Protein 3F3B (pdb70)

Sequence (114 aa):
RQLIHRCDIYHEAAQAPSAGRFGIPADRLQPVISYPDTPDEQDVPCYFTEKTQQLIQEEPDQTVYHSFLVHFPLSADIRVNDKIIWENHKYILKLPKRIRHHHWEVVAVRDESL

Structure (mmCIF, N/CA/C/O backbone):
data_3F3B
#
_entry.id   3F3B
#
_cell.length_a   42.661
_cell.length_b   42.661
_cell.length_c   283.650
_cell.angle_alpha   90.00
_cell.angle_beta   90.00
_cell.angle_gamma   120.00
#
_symmetry.space_group_name_H-M   'P 65 2 2'
#
loop_
_entity.id
_entity.type
_entity.pdbx_description
1 polymer 'Phage-like element PBSX protein xkdH'
2 non-polymer 'PHOSPHATE ION'
3 water water
#
loop_
_atom_site.group_PDB
_atom_site.id
_atom_site.type_symbol
_atom_site.label_atom_id
_atom_site.label_alt_id
_atom_site.label_comp_id
_atom_site.label_asym_id
_atom_site.label_entity_id
_atom_site.label_seq_id
_atom_site.pdbx_PDB_ins_code
_atom_site.Cartn_x
_atom_site.Cartn_y
_atom_site.Cartn_z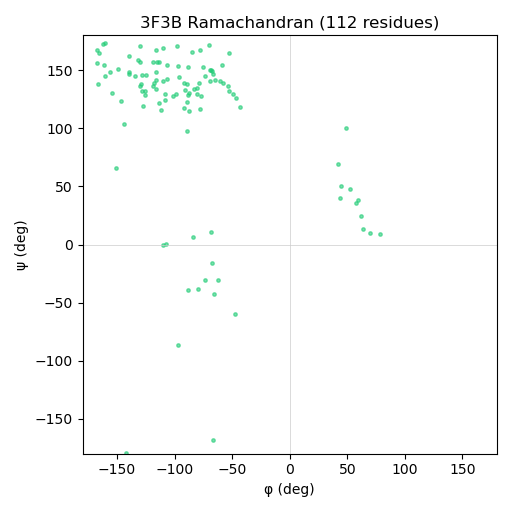
_atom_site.occupancy
_atom_site.B_iso_or_equiv
_atom_site.auth_seq_id
_atom_site.auth_comp_id
_atom_site.auth_asym_id
_atom_site.auth_atom_id
_atom_site.pdbx_PDB_model_num
ATOM 1 N N . ARG A 1 4 ? 22.034 5.099 144.872 1.00 69.80 4 ARG A N 1
ATOM 2 C CA . ARG A 1 4 ? 22.174 6.500 145.364 1.00 69.71 4 ARG A CA 1
ATOM 3 C C . ARG A 1 4 ? 20.962 7.331 144.940 1.00 67.72 4 ARG A C 1
ATOM 4 O O . ARG A 1 4 ? 20.246 6.970 144.006 1.00 67.78 4 ARG A O 1
ATOM 12 N N . GLN A 1 5 ? 20.739 8.444 145.636 1.00 64.88 5 GLN A N 1
ATOM 13 C CA . GLN A 1 5 ? 19.621 9.341 145.350 1.00 61.85 5 GLN A CA 1
ATOM 14 C C . GLN A 1 5 ? 19.797 10.000 143.980 1.00 59.08 5 GLN A C 1
ATOM 15 O O . GLN A 1 5 ? 20.899 10.421 143.626 1.00 59.42 5 GLN A O 1
ATOM 29 N N . LEU A 1 7 ? 18.028 13.003 142.106 1.00 38.01 7 LEU A N 1
ATOM 30 C CA . LEU A 1 7 ? 17.093 14.103 141.927 1.00 34.29 7 LEU A CA 1
ATOM 31 C C . LEU A 1 7 ? 17.020 14.534 140.460 1.00 33.01 7 LEU A C 1
ATOM 32 O O . LEU A 1 7 ? 18.043 14.615 139.773 1.00 31.48 7 LEU A O 1
ATOM 37 N N . ILE A 1 8 ? 15.802 14.809 139.995 1.00 29.62 8 ILE A N 1
ATOM 38 C CA . ILE A 1 8 ? 15.555 15.229 138.621 1.00 27.64 8 ILE A CA 1
ATOM 39 C C . ILE A 1 8 ? 15.655 16.751 138.469 1.00 26.87 8 ILE A C 1
ATOM 40 O O . ILE A 1 8 ? 15.030 17.498 139.213 1.00 27.47 8 ILE A O 1
ATOM 45 N N . HIS A 1 9 ? 16.449 17.205 137.506 1.00 24.25 9 HIS A N 1
ATOM 46 C CA . HIS A 1 9 ? 16.583 18.631 137.245 1.00 23.56 9 HIS A CA 1
ATOM 47 C C . HIS A 1 9 ? 15.920 18.950 135.905 1.00 21.47 9 HIS A C 1
ATOM 48 O O . HIS A 1 9 ? 15.554 18.054 135.153 1.00 20.18 9 HIS A O 1
ATOM 55 N N . ARG A 1 10 ? 15.749 20.230 135.615 1.00 21.40 10 ARG A N 1
ATOM 56 C CA . ARG A 1 10 ? 15.126 20.646 134.361 1.00 22.26 10 ARG A CA 1
ATOM 57 C C . ARG A 1 10 ? 16.017 21.663 133.682 1.00 20.86 10 ARG A C 1
ATOM 58 O O . ARG A 1 10 ? 16.473 22.612 134.313 1.00 20.53 10 ARG A O 1
ATOM 66 N N . CYS A 1 11 ? 16.258 21.466 132.392 1.00 19.66 11 CYS A N 1
ATOM 67 C CA . CYS A 1 11 ? 17.093 22.389 131.640 1.00 19.29 11 CYS A CA 1
ATOM 68 C C . CYS A 1 11 ? 16.536 22.642 130.243 1.00 17.76 11 CYS A C 1
ATOM 69 O O . CYS A 1 11 ? 15.690 21.895 129.743 1.00 15.97 11 CYS A O 1
ATOM 72 N N . ASP A 1 12 ? 17.004 23.722 129.630 1.00 17.59 12 ASP A N 1
ATOM 73 C CA . ASP A 1 12 ? 16.618 24.052 128.268 1.00 17.15 12 ASP A CA 1
ATOM 74 C C . ASP A 1 12 ? 17.854 23.732 127.452 1.00 16.39 12 ASP A C 1
ATOM 75 O O . ASP A 1 12 ? 18.976 23.954 127.907 1.00 14.99 12 ASP A O 1
ATOM 80 N N . ILE A 1 13 ? 17.653 23.208 126.253 1.00 14.74 13 ILE A N 1
ATOM 81 C CA . ILE A 1 13 ? 18.762 22.841 125.400 1.00 14.41 13 ILE A CA 1
ATOM 82 C C . ILE A 1 13 ? 18.751 23.644 124.097 1.00 14.91 13 ILE A C 1
ATOM 83 O O . ILE A 1 13 ? 17.699 23.868 123.504 1.00 15.27 13 ILE A O 1
ATOM 88 N N . TYR A 1 14 ? 19.935 24.070 123.668 1.00 16.28 14 TYR A N 1
ATOM 89 C CA . TYR A 1 14 ? 20.115 24.842 122.440 1.00 17.26 14 TYR A CA 1
ATOM 90 C C . TYR A 1 14 ? 21.148 24.130 121.585 1.00 17.02 14 TYR A C 1
ATOM 91 O O . TYR A 1 14 ? 22.248 23.824 122.056 1.00 15.34 14 TYR A O 1
ATOM 100 N N . HIS A 1 15 ? 20.813 23.895 120.323 1.00 16.91 15 HIS A N 1
ATOM 101 C CA . HIS A 1 15 ? 21.732 23.229 119.420 1.00 17.07 15 HIS A CA 1
ATOM 102 C C . HIS A 1 15 ? 22.521 24.220 118.575 1.00 17.71 15 HIS A C 1
ATOM 103 O O . HIS A 1 15 ? 22.000 25.261 118.175 1.00 18.76 15 HIS A O 1
ATOM 110 N N . GLU A 1 16 ? 23.782 23.899 118.312 1.00 18.81 16 GLU A N 1
ATOM 111 C CA . GLU A 1 16 ? 24.599 24.751 117.467 1.00 21.55 16 GLU A CA 1
ATOM 112 C C . GLU A 1 16 ? 23.933 24.684 116.094 1.00 22.27 16 GLU A C 1
ATOM 113 O O . GLU A 1 16 ? 23.438 23.631 115.691 1.00 20.44 16 GLU A O 1
ATOM 119 N N . ALA A 1 17 ? 23.899 25.800 115.381 1.00 24.60 17 ALA 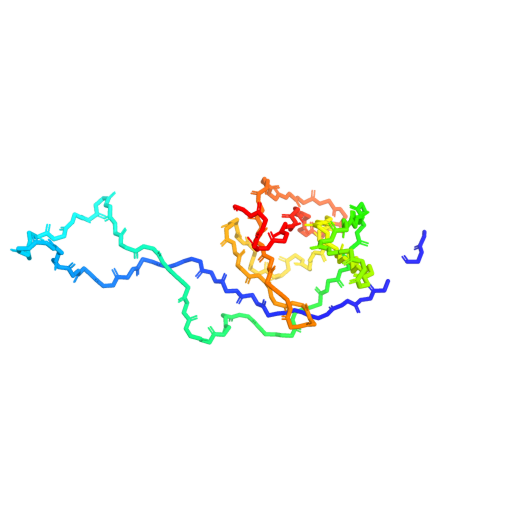A N 1
ATOM 120 C CA . ALA A 1 17 ? 23.278 25.811 114.065 1.00 29.60 17 ALA A CA 1
ATOM 121 C C . ALA A 1 17 ? 24.077 26.651 113.081 1.00 32.55 17 ALA A C 1
ATOM 122 O O . ALA A 1 17 ? 24.728 27.624 113.463 1.00 31.73 17 ALA A O 1
ATOM 124 N N . ALA A 1 18 ? 24.040 26.255 111.813 1.00 37.19 18 ALA A N 1
ATOM 125 C CA . ALA A 1 18 ? 24.745 26.991 110.774 1.00 42.59 18 ALA A CA 1
ATOM 126 C C . ALA A 1 18 ? 23.901 28.219 110.463 1.00 46.31 18 ALA A C 1
ATOM 127 O O . ALA A 1 18 ? 22.701 28.101 110.200 1.00 45.30 18 ALA A O 1
ATOM 129 N N . GLN A 1 19 ? 24.527 29.394 110.510 1.00 51.97 19 GLN A N 1
ATOM 130 C CA . GLN A 1 19 ? 23.830 30.649 110.239 1.00 56.73 19 GLN A CA 1
ATOM 131 C C . GLN A 1 19 ? 23.859 30.995 108.759 1.00 60.30 19 GLN A C 1
ATOM 132 O O . GLN A 1 19 ? 24.766 30.591 108.031 1.00 59.11 19 GLN A O 1
ATOM 138 N N . ALA A 1 20 ? 22.852 31.743 108.323 1.00 66.01 20 ALA A N 1
ATOM 139 C CA . ALA A 1 20 ? 22.741 32.156 106.929 1.00 70.60 20 ALA A CA 1
ATOM 140 C C . ALA A 1 20 ? 24.035 32.823 106.486 1.00 74.01 20 ALA A C 1
ATOM 141 O O . ALA A 1 20 ? 24.558 33.697 107.179 1.00 74.20 20 ALA A O 1
ATOM 143 N N . PRO A 1 21 ? 24.570 32.418 105.323 1.00 77.35 21 PRO A N 1
ATOM 144 C CA . PRO A 1 21 ? 25.815 33.000 104.814 1.00 79.45 21 PRO A CA 1
ATOM 145 C C . PRO A 1 21 ? 25.790 34.524 104.836 1.00 80.78 21 PRO A C 1
ATOM 146 O O . PRO A 1 21 ? 24.839 35.147 104.367 1.00 81.37 21 PRO A O 1
ATOM 150 N N . SER A 1 22 ? 26.833 35.115 105.404 1.00 82.54 22 SER A N 1
ATOM 151 C CA . SER A 1 22 ? 26.935 36.563 105.478 1.00 84.49 22 SER A CA 1
ATOM 152 C C . SER A 1 22 ? 28.381 36.982 105.300 1.00 85.25 22 SER A C 1
ATOM 153 O O . SER A 1 22 ? 29.195 36.845 106.212 1.00 85.91 22 SER A O 1
ATOM 156 N N . ALA A 1 23 ? 28.691 37.487 104.114 1.00 85.00 23 ALA A N 1
ATOM 157 C CA . ALA A 1 23 ? 30.033 37.941 103.793 1.00 84.14 23 ALA A CA 1
ATOM 158 C C . ALA A 1 23 ? 30.607 38.809 104.914 1.00 83.01 23 ALA A C 1
ATOM 159 O O . ALA A 1 23 ? 29.988 39.789 105.334 1.00 83.60 23 ALA A O 1
ATOM 161 N N . GLY A 1 24 ? 31.789 38.440 105.401 1.00 81.07 24 GLY A N 1
ATOM 162 C CA . GLY A 1 24 ? 32.424 39.204 106.459 1.00 78.32 24 GLY A CA 1
ATOM 163 C C . GLY A 1 24 ? 33.711 39.837 105.966 1.00 76.35 24 GLY A C 1
ATOM 164 O O . GLY A 1 24 ? 34.302 39.355 105.001 1.00 76.03 24 GLY A O 1
ATOM 165 N N . ARG A 1 25 ? 34.143 40.913 106.623 1.00 73.62 25 ARG A N 1
ATOM 166 C CA . ARG A 1 25 ? 35.371 41.618 106.250 1.00 70.87 25 ARG A CA 1
ATOM 167 C C . ARG A 1 25 ? 35.408 41.901 104.751 1.00 70.38 25 ARG A C 1
ATOM 168 O O . ARG A 1 25 ? 35.739 41.027 103.951 1.00 70.30 25 ARG A O 1
ATOM 176 N N . PHE A 1 26 ? 35.074 43.129 104.373 1.00 69.56 26 PHE A N 1
ATOM 177 C CA . PHE A 1 26 ? 35.065 43.495 102.967 1.00 69.28 26 PHE A CA 1
ATOM 178 C C . PHE A 1 26 ? 34.011 42.656 102.250 1.00 70.65 26 PHE A C 1
ATOM 179 O O . PHE A 1 26 ? 33.964 42.595 101.023 1.00 72.05 26 PHE A O 1
ATOM 187 N N . GLY A 1 27 ? 33.161 42.012 103.040 1.00 72.17 27 GLY A N 1
ATOM 188 C CA . GLY A 1 27 ? 32.102 41.201 102.481 1.00 73.51 27 GLY A CA 1
ATOM 189 C C . GLY A 1 27 ? 32.557 40.087 101.560 1.00 75.58 27 GLY A C 1
ATOM 190 O O . GLY A 1 27 ? 31.877 39.792 100.575 1.00 75.51 27 GLY A O 1
ATOM 191 N N . ILE A 1 28 ? 33.701 39.473 101.854 1.00 77.33 28 ILE A N 1
ATOM 192 C CA . ILE A 1 28 ? 34.174 38.363 101.032 1.00 78.84 28 ILE A CA 1
ATOM 193 C C . ILE A 1 28 ? 33.058 37.317 101.080 1.00 80.44 28 ILE A C 1
ATOM 194 O O . ILE A 1 28 ? 32.458 37.090 102.132 1.00 80.81 28 ILE A O 1
ATOM 199 N N . PRO A 1 29 ? 32.751 36.681 99.938 1.00 81.76 29 PRO A N 1
ATOM 200 C CA . PRO A 1 29 ? 31.693 35.670 99.918 1.00 82.82 29 PRO A CA 1
ATOM 201 C C . PRO A 1 29 ? 31.915 34.596 100.980 1.00 83.71 29 PRO A C 1
ATOM 202 O O . PRO A 1 29 ? 33.037 34.122 101.172 1.00 84.17 29 PRO A O 1
ATOM 206 N N . ALA A 1 30 ? 30.842 34.221 101.669 1.00 84.24 30 ALA A N 1
ATOM 207 C CA . ALA A 1 30 ? 30.911 33.207 102.716 1.00 84.41 30 ALA A CA 1
ATOM 208 C C . ALA A 1 30 ? 31.242 31.824 102.152 1.00 84.38 30 ALA A C 1
ATOM 209 O O . ALA A 1 30 ? 30.854 31.485 101.030 1.00 84.17 30 ALA A O 1
ATOM 211 N N . ASP A 1 31 ? 31.968 31.035 102.939 1.00 84.18 31 ASP A N 1
ATOM 212 C CA . ASP A 1 31 ? 32.355 29.682 102.548 1.00 83.82 31 ASP A CA 1
ATOM 213 C C . ASP A 1 31 ? 31.271 28.725 103.044 1.00 83.21 31 ASP A C 1
ATOM 214 O O . ASP A 1 31 ? 30.844 28.809 104.198 1.00 82.92 31 ASP A O 1
ATOM 219 N N . ARG A 1 32 ? 30.822 27.823 102.177 1.00 82.46 32 ARG A N 1
ATOM 220 C CA . ARG A 1 32 ? 29.787 26.867 102.561 1.00 81.31 32 ARG A CA 1
ATOM 221 C C . ARG A 1 32 ? 30.355 25.792 103.488 1.00 79.16 32 ARG A C 1
ATOM 222 O O . ARG A 1 32 ? 29.646 25.254 104.342 1.00 78.69 32 ARG A O 1
ATOM 230 N N . LEU A 1 33 ? 31.636 25.484 103.310 1.00 76.46 33 LEU A N 1
ATOM 231 C CA . LEU A 1 33 ? 32.308 24.473 104.117 1.00 73.86 33 LEU A CA 1
ATOM 232 C C . LEU A 1 33 ? 32.800 25.082 105.431 1.00 71.52 33 LEU A C 1
ATOM 233 O O . LEU A 1 33 ? 33.504 24.439 106.211 1.00 70.45 33 LEU A O 1
ATOM 238 N N . GLN A 1 34 ? 32.426 26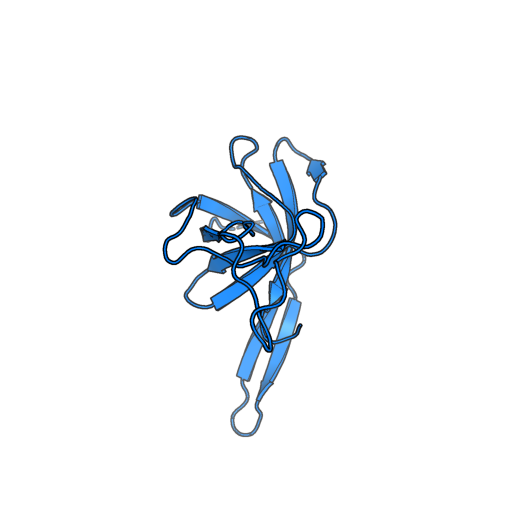.335 105.665 1.00 68.93 34 GLN A N 1
ATOM 239 C CA . GLN A 1 34 ? 32.810 27.023 106.886 1.00 65.85 34 GLN A CA 1
ATOM 240 C C . GLN A 1 34 ? 31.769 28.073 107.261 1.00 62.27 34 GLN A C 1
ATOM 241 O O . GLN A 1 34 ? 32.042 29.270 107.239 1.00 62.13 34 GLN A O 1
ATOM 247 N N . PRO A 1 35 ? 30.551 27.627 107.608 1.00 58.56 35 PRO A N 1
ATOM 248 C CA . PRO A 1 35 ? 29.451 28.516 107.992 1.00 54.82 35 PRO A CA 1
ATOM 249 C C . PRO A 1 35 ? 29.705 29.159 109.345 1.00 51.10 35 PRO A C 1
ATOM 250 O O . PRO A 1 35 ? 30.657 28.805 110.040 1.00 50.88 35 PRO A O 1
ATOM 254 N N . VAL A 1 36 ? 28.848 30.106 109.708 1.00 46.67 36 VAL A N 1
ATOM 255 C CA . VAL A 1 36 ? 28.949 30.769 110.998 1.00 42.23 36 VAL A CA 1
ATOM 256 C C . VAL A 1 36 ? 28.057 29.954 111.919 1.00 39.20 36 VAL A C 1
ATOM 257 O O . VAL A 1 36 ? 26.854 29.864 111.693 1.00 38.35 36 VAL A O 1
ATOM 261 N N . ILE A 1 37 ? 28.657 29.356 112.944 1.00 35.86 37 ILE A N 1
ATOM 262 C CA . ILE A 1 37 ? 27.937 28.511 113.894 1.00 34.04 37 ILE A CA 1
ATOM 263 C C . ILE A 1 37 ? 27.589 29.264 115.172 1.00 33.39 37 ILE A C 1
ATOM 264 O O . ILE A 1 37 ? 28.460 29.892 115.784 1.00 33.95 37 ILE A O 1
ATOM 269 N N . SER A 1 38 ? 26.323 29.190 115.576 1.00 31.26 38 SER A N 1
ATOM 270 C CA . SER A 1 38 ? 25.864 29.858 116.795 1.00 28.48 38 SER A CA 1
ATOM 271 C C . SER A 1 38 ? 24.560 29.253 117.285 1.00 25.25 38 SER A C 1
ATOM 272 O O . SER A 1 38 ? 23.971 28.412 116.609 1.00 21.85 38 SER A O 1
ATOM 275 N N . TYR A 1 39 ? 24.112 29.682 118.461 1.00 24.28 39 TYR A N 1
ATOM 276 C CA . TYR A 1 39 ? 22.868 29.172 119.036 1.00 23.38 39 TYR A CA 1
ATOM 277 C C . TYR A 1 39 ? 21.704 30.106 118.737 1.00 23.77 39 TYR A C 1
ATOM 278 O O . TYR A 1 39 ? 21.892 31.302 118.541 1.00 24.51 39 TYR A O 1
ATOM 287 N N . PRO A 1 40 ? 20.478 29.566 118.700 1.00 24.89 40 PRO A N 1
ATOM 288 C CA . PRO A 1 40 ? 19.285 30.377 118.429 1.00 25.81 40 PRO A CA 1
ATOM 289 C C . PRO A 1 40 ? 18.866 31.163 119.678 1.00 27.28 40 PRO A C 1
ATOM 290 O O . PRO A 1 40 ? 19.352 30.893 120.776 1.00 27.68 40 PRO A O 1
ATOM 294 N N . ASP A 1 41 ? 17.971 32.133 119.507 1.00 29.90 41 ASP A N 1
ATOM 295 C CA . ASP A 1 41 ? 17.492 32.959 120.621 1.00 31.47 41 ASP A CA 1
ATOM 296 C C . ASP A 1 41 ? 16.694 32.145 121.617 1.00 30.65 41 ASP A C 1
ATOM 297 O O . ASP A 1 41 ? 16.838 32.306 122.825 1.00 29.50 41 ASP A O 1
ATOM 302 N N . THR A 1 42 ? 15.833 31.281 121.098 1.00 31.45 42 THR A N 1
ATOM 303 C CA . THR A 1 42 ? 14.999 30.457 121.954 1.00 31.54 42 THR A CA 1
ATOM 304 C C . THR A 1 42 ? 15.438 28.998 121.999 1.00 31.02 42 THR A C 1
ATOM 305 O O . THR A 1 42 ? 16.072 28.483 121.075 1.00 30.74 42 THR A O 1
ATOM 309 N N . PRO A 1 43 ? 15.101 28.311 123.094 1.00 30.64 43 PRO A N 1
ATOM 310 C CA . PRO A 1 43 ? 15.451 26.905 123.285 1.00 29.51 43 PRO A CA 1
ATOM 311 C C . PRO A 1 43 ? 14.861 25.992 122.220 1.00 28.37 43 PRO A C 1
ATOM 312 O O . PRO A 1 43 ? 13.718 26.183 121.789 1.00 26.83 43 PRO A O 1
ATOM 316 N N . ASP A 1 44 ? 15.643 25.001 121.795 1.00 26.49 44 ASP A N 1
ATOM 317 C CA . ASP A 1 44 ? 15.160 24.043 120.810 1.00 25.25 44 ASP A CA 1
ATOM 318 C C . ASP A 1 44 ? 14.297 23.033 121.567 1.00 24.20 44 ASP A C 1
ATOM 319 O O . ASP A 1 44 ? 13.265 22.580 121.079 1.00 22.94 44 ASP A O 1
ATOM 324 N N . GLU A 1 45 ? 14.733 22.696 122.774 1.00 23.01 45 GLU A N 1
ATOM 325 C CA . GLU A 1 45 ? 14.011 21.767 123.634 1.00 23.11 45 GLU A CA 1
ATOM 326 C C . GLU A 1 45 ? 13.787 22.515 124.947 1.00 23.24 45 GLU A C 1
ATOM 327 O O . GLU A 1 45 ? 14.622 23.311 125.364 1.00 22.26 45 GLU A O 1
ATOM 333 N N . GLN A 1 46 ? 12.663 22.261 125.601 1.00 24.17 46 GLN A N 1
ATOM 334 C CA . GLN A 1 46 ? 12.353 22.986 126.822 1.00 25.24 46 GLN A CA 1
ATOM 335 C C . GLN A 1 46 ? 11.989 22.113 128.016 1.00 24.54 46 GLN A C 1
ATOM 336 O O . GLN A 1 46 ? 11.364 21.061 127.872 1.00 23.82 46 GLN A O 1
ATOM 342 N N . ASP A 1 47 ? 12.385 22.571 129.198 1.00 26.07 47 ASP A N 1
ATOM 343 C CA . ASP A 1 47 ? 12.087 21.872 130.440 1.00 27.02 47 ASP A CA 1
ATOM 344 C C . ASP A 1 47 ? 12.336 20.363 130.329 1.00 24.86 47 ASP A C 1
ATOM 345 O O . ASP A 1 47 ? 11.487 19.545 130.687 1.00 24.83 47 ASP A O 1
ATOM 350 N N . VAL A 1 48 ? 13.515 20.001 129.833 1.00 23.13 48 VAL A N 1
ATOM 351 C CA . VAL A 1 48 ? 13.878 18.599 129.663 1.00 22.68 48 VAL A CA 1
ATOM 352 C C . VAL A 1 48 ? 14.355 17.998 130.985 1.00 21.68 48 VAL A C 1
ATOM 353 O O . VAL A 1 48 ? 15.151 18.614 131.701 1.00 21.38 48 VAL A O 1
ATOM 357 N N . PRO A 1 49 ? 13.874 16.784 131.323 1.00 21.31 49 PRO A N 1
ATOM 358 C CA . PRO A 1 49 ? 14.246 16.095 132.558 1.00 20.98 49 PRO A CA 1
ATOM 359 C C . PRO A 1 49 ? 15.608 15.417 132.470 1.00 21.91 49 PRO A C 1
ATOM 360 O O . PRO A 1 49 ? 15.952 14.804 131.454 1.00 21.44 49 PRO A O 1
ATOM 364 N N . CYS A 1 50 ? 16.373 15.522 133.553 1.00 22.64 50 CYS A N 1
ATOM 365 C CA . CYS A 1 50 ? 17.696 14.922 133.623 1.00 22.75 50 CYS A CA 1
ATOM 366 C C . CY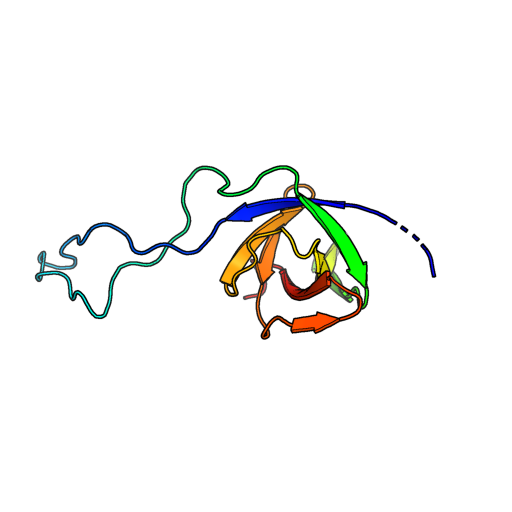S A 1 50 ? 18.131 14.815 135.084 1.00 22.97 50 CYS A C 1
ATOM 367 O O . CYS A 1 50 ? 17.461 15.323 135.986 1.00 21.85 50 CYS A O 1
ATOM 370 N N . TYR A 1 51 ? 19.252 14.144 135.313 1.00 23.43 51 TYR A N 1
ATOM 371 C CA . TYR A 1 51 ? 19.796 14.017 136.656 1.00 23.80 51 TYR A CA 1
ATOM 372 C C . TYR A 1 51 ? 21.306 13.930 136.515 1.00 25.11 51 TYR A C 1
ATOM 373 O O . TYR A 1 51 ? 21.811 13.460 135.493 1.00 25.76 51 TYR A O 1
ATOM 382 N N . PHE A 1 52 ? 22.034 14.393 137.525 1.00 26.16 52 PHE A N 1
ATOM 383 C CA . PHE A 1 52 ? 23.489 14.393 137.431 1.00 25.98 52 PHE A CA 1
ATOM 384 C C . PHE A 1 52 ? 24.251 13.481 138.383 1.00 27.01 52 PHE A C 1
ATOM 385 O O . PHE A 1 52 ? 23.758 13.102 139.442 1.00 29.11 52 PHE A O 1
ATOM 393 N N . THR A 1 53 ? 25.473 13.140 137.977 1.00 27.08 53 THR A N 1
ATOM 394 C CA . THR A 1 53 ? 26.401 12.358 138.792 1.00 25.43 53 THR A CA 1
ATOM 395 C C . THR A 1 53 ? 27.770 12.971 138.502 1.00 24.81 53 THR A C 1
ATOM 396 O O . THR A 1 53 ? 27.866 13.935 137.733 1.00 20.92 53 THR A O 1
ATOM 400 N N . GLU A 1 54 ? 28.817 12.423 139.116 1.00 25.67 54 GLU A N 1
ATOM 401 C CA . GLU A 1 54 ? 30.182 12.936 138.948 1.00 25.27 54 GLU A CA 1
ATOM 402 C C . GLU A 1 54 ? 30.202 14.463 139.005 1.00 26.18 54 GLU A C 1
ATOM 403 O O . GLU A 1 54 ? 30.915 15.107 138.242 1.00 26.93 54 GLU A O 1
ATOM 409 N N . LYS A 1 55 ? 29.423 15.048 139.908 1.00 27.71 55 LYS A N 1
ATOM 410 C CA . LYS A 1 55 ? 29.383 16.499 140.011 1.00 28.68 55 LYS A CA 1
ATOM 411 C C . LYS A 1 55 ? 30.693 17.055 140.557 1.00 30.08 55 LYS A C 1
ATOM 412 O O . LYS A 1 55 ? 31.310 16.480 141.457 1.00 30.75 55 LYS A O 1
ATOM 418 N N . THR A 1 56 ? 31.110 18.177 139.988 1.00 29.64 56 THR A N 1
ATOM 419 C CA . THR A 1 56 ? 32.347 18.839 140.362 1.00 30.41 56 THR A CA 1
ATOM 420 C C . THR A 1 56 ? 32.042 20.304 140.639 1.00 32.11 56 THR A C 1
ATOM 421 O O . THR A 1 56 ? 31.272 20.927 139.915 1.00 33.35 56 THR A O 1
ATOM 425 N N . GLN A 1 57 ? 32.639 20.848 141.691 1.00 33.68 57 GLN A N 1
ATOM 426 C CA . GLN A 1 57 ? 32.427 22.244 142.045 1.00 35.42 57 GLN A CA 1
ATOM 427 C C . GLN A 1 57 ? 33.754 22.962 141.913 1.00 35.54 57 GLN A C 1
ATOM 428 O O . GLN A 1 57 ? 34.793 22.318 141.778 1.00 36.44 57 GLN A O 1
ATOM 434 N N . GLN A 1 58 ? 33.725 24.289 141.933 1.00 36.35 58 GLN A N 1
ATOM 435 C CA . GLN A 1 58 ? 34.953 25.066 141.829 1.00 37.89 58 GLN A CA 1
ATOM 436 C C . GLN A 1 58 ? 34.749 26.438 142.455 1.00 38.36 58 GLN A C 1
ATOM 437 O O . GLN A 1 58 ? 33.642 26.975 142.451 1.00 38.69 58 GLN A O 1
ATOM 443 N N . LEU A 1 59 ? 35.813 26.996 143.017 1.00 38.91 59 LEU A N 1
ATOM 444 C CA . LEU A 1 59 ? 35.719 28.305 143.644 1.00 40.08 59 LEU A CA 1
ATOM 445 C C . LEU A 1 59 ? 36.007 29.322 142.552 1.00 40.61 59 LEU A C 1
ATOM 446 O O . LEU A 1 59 ? 37.064 29.275 141.926 1.00 39.38 59 LEU A O 1
ATOM 451 N N . ILE A 1 60 ? 35.066 30.231 142.313 1.00 41.68 60 ILE A N 1
ATOM 452 C CA . ILE A 1 60 ? 35.250 31.228 141.267 1.00 44.15 60 ILE A CA 1
ATOM 453 C C . ILE A 1 60 ? 35.459 32.634 141.809 1.00 45.55 60 ILE A C 1
ATOM 454 O O . ILE A 1 60 ? 35.639 33.577 141.042 1.00 48.15 60 ILE A O 1
ATOM 459 N N . GLN A 1 61 ? 35.436 32.777 143.128 1.00 46.63 61 GLN A N 1
ATOM 460 C CA . GLN A 1 61 ? 35.638 34.081 143.746 1.00 47.67 61 GLN A CA 1
ATOM 461 C C . GLN A 1 61 ? 36.013 33.922 145.216 1.00 48.85 61 GLN A C 1
ATOM 462 O O . GLN A 1 61 ? 35.671 32.917 145.845 1.00 49.12 61 GLN A O 1
ATOM 468 N N . GLU A 1 62 ? 36.721 34.912 145.755 1.00 49.28 62 GLU A N 1
ATOM 469 C CA . GLU A 1 62 ? 37.127 34.896 147.159 1.00 50.83 62 GLU A CA 1
ATOM 470 C C . GLU A 1 62 ? 36.814 36.236 147.822 1.00 51.52 62 GLU A C 1
ATOM 471 O O . GLU A 1 62 ? 36.646 37.253 147.149 1.00 50.27 62 GLU A O 1
ATOM 477 N N . GLU A 1 63 ? 36.722 36.218 149.147 1.00 53.25 63 GLU A N 1
ATOM 478 C CA . GLU A 1 63 ? 36.439 37.415 149.930 1.00 54.55 63 GLU A CA 1
ATOM 479 C C . GLU A 1 63 ? 35.361 38.276 149.280 1.00 53.12 63 GLU A C 1
ATOM 480 O O . GLU A 1 63 ? 35.642 39.373 148.799 1.00 55.03 63 GLU A O 1
ATOM 486 N N . PRO A 1 64 ? 34.108 37.796 149.264 1.00 50.81 64 PRO A N 1
ATOM 487 C CA . PRO A 1 64 ? 33.656 36.514 149.810 1.00 48.19 64 PRO A CA 1
ATOM 488 C C . PRO A 1 64 ? 33.851 35.356 148.836 1.00 45.48 64 PRO A C 1
ATOM 489 O O . PRO A 1 64 ? 34.087 35.562 147.646 1.00 45.09 64 PRO A O 1
ATOM 493 N N . ASP A 1 65 ? 33.738 34.139 149.354 1.00 42.60 65 ASP A N 1
ATOM 494 C CA . ASP A 1 65 ? 33.898 32.939 148.546 1.00 40.96 65 ASP A CA 1
ATOM 495 C C . ASP A 1 65 ? 32.690 32.670 147.670 1.00 40.59 65 ASP A C 1
ATOM 496 O O . ASP A 1 65 ? 31.574 33.052 147.999 1.00 41.80 65 ASP A O 1
ATOM 501 N N . GLN A 1 66 ? 32.924 31.997 146.552 1.00 39.34 66 GLN A N 1
ATOM 502 C CA . GLN A 1 66 ? 31.851 31.653 145.632 1.00 38.15 66 GLN A CA 1
ATOM 503 C C . GLN A 1 66 ? 32.153 30.314 144.989 1.00 36.49 66 GLN A C 1
ATOM 504 O O . GLN A 1 66 ? 33.206 30.128 144.374 1.00 36.78 66 GLN A O 1
ATOM 510 N N . THR A 1 67 ? 31.230 29.378 145.130 1.00 33.28 67 THR A N 1
ATOM 511 C CA . THR A 1 67 ? 31.429 28.070 144.552 1.00 32.64 67 THR A CA 1
ATOM 512 C C . THR A 1 67 ? 30.272 27.692 143.660 1.00 32.46 67 THR A C 1
ATOM 513 O O . THR A 1 67 ? 29.115 27.837 144.038 1.00 31.62 67 THR A O 1
ATOM 517 N N . VAL A 1 68 ? 30.601 27.217 142.464 1.00 32.32 68 VAL A N 1
ATOM 518 C CA . VAL A 1 68 ? 29.600 26.808 141.488 1.00 32.07 68 VAL A CA 1
ATOM 519 C C . VAL A 1 68 ? 29.948 25.413 140.973 1.00 33.68 68 VAL A C 1
ATOM 520 O O . VAL A 1 68 ? 31.022 24.876 141.274 1.00 34.13 68 VAL A O 1
ATOM 524 N N . TYR A 1 69 ? 29.036 24.820 140.212 1.00 33.28 69 TYR A N 1
ATOM 525 C CA . TYR A 1 69 ? 29.293 23.510 139.634 1.00 32.31 69 TYR A CA 1
ATOM 526 C C . TYR A 1 69 ? 30.153 23.741 138.400 1.00 30.82 69 TYR A C 1
ATOM 527 O O . TYR A 1 69 ? 29.845 24.592 137.570 1.00 33.58 69 TYR A O 1
ATOM 536 N N . HIS A 1 70 ? 31.250 23.006 138.296 1.00 27.49 70 HIS A N 1
ATOM 537 C CA . HIS A 1 70 ? 32.136 23.157 137.156 1.00 26.20 70 HIS A CA 1
ATOM 538 C C . HIS A 1 70 ? 31.691 22.229 136.037 1.00 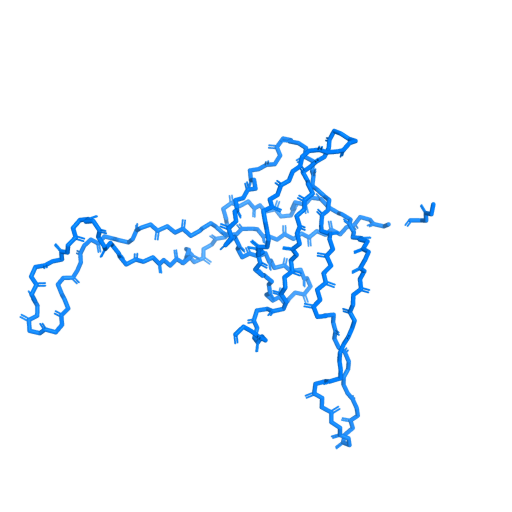25.38 70 HIS A C 1
ATOM 539 O O . HIS A 1 70 ? 31.721 22.589 134.860 1.00 23.74 70 HIS A O 1
ATOM 546 N N . SER A 1 71 ? 31.269 21.031 136.409 1.00 23.65 71 SER A N 1
ATOM 547 C CA . SER A 1 71 ? 30.823 20.072 135.421 1.00 23.83 71 SER A CA 1
ATOM 548 C C . SER A 1 71 ? 30.108 18.904 136.086 1.00 24.89 71 SER A C 1
ATOM 549 O O . SER A 1 71 ? 30.150 18.739 137.306 1.00 24.91 71 SER A O 1
ATOM 552 N N . PHE A 1 72 ? 29.442 18.101 135.271 1.00 23.33 72 PHE A N 1
ATOM 553 C CA . PHE A 1 72 ? 28.739 16.933 135.756 1.00 22.72 72 PHE A CA 1
ATOM 554 C C . PHE A 1 72 ? 28.340 16.069 134.591 1.00 22.11 72 PHE A C 1
ATOM 555 O O . PHE A 1 72 ? 28.232 16.534 133.457 1.00 21.19 72 PHE A O 1
ATOM 563 N N . LEU A 1 73 ? 28.148 14.794 134.873 1.00 19.92 73 LEU A N 1
ATOM 564 C CA . LEU A 1 73 ? 27.732 13.866 133.855 1.00 19.63 73 LEU A CA 1
ATOM 565 C C . LEU A 1 73 ? 26.212 13.948 133.849 1.00 19.33 73 LEU A C 1
ATOM 566 O O . LEU A 1 73 ? 25.560 13.598 134.842 1.00 20.43 73 LEU A O 1
ATOM 571 N N . VAL A 1 74 ? 25.646 14.429 132.746 1.00 17.84 74 VAL A N 1
ATOM 572 C CA . VAL A 1 74 ? 24.200 14.547 132.640 1.00 15.92 74 VAL A CA 1
ATOM 573 C C . VAL A 1 74 ? 23.573 13.282 132.078 1.00 15.75 74 VAL A C 1
ATOM 574 O O . VAL A 1 74 ? 24.098 12.700 131.137 1.00 14.44 74 VAL A O 1
ATOM 578 N N . HIS A 1 75 ? 22.452 12.864 132.660 1.00 15.43 75 HIS A N 1
ATOM 579 C CA . HIS A 1 75 ? 21.723 11.684 132.203 1.00 15.74 75 HIS A CA 1
ATOM 580 C C . HIS A 1 75 ? 20.393 12.189 131.653 1.00 16.29 75 HIS A C 1
ATOM 581 O O . HIS A 1 75 ? 19.630 12.831 132.374 1.00 15.64 75 HIS A O 1
ATOM 588 N N . PHE A 1 76 ? 20.135 11.899 130.379 1.00 16.31 76 PHE A N 1
ATOM 589 C CA . PHE A 1 76 ? 18.930 12.337 129.680 1.00 16.78 76 PHE A CA 1
ATOM 590 C C . PHE A 1 76 ? 18.103 11.163 129.197 1.00 20.38 76 PHE A C 1
ATOM 591 O O . PHE A 1 76 ? 18.625 10.065 128.984 1.00 19.54 76 PHE A O 1
ATOM 599 N N . PRO A 1 77 ? 16.798 11.391 128.978 1.00 22.77 77 PRO A N 1
ATOM 600 C CA . PRO A 1 77 ? 15.924 10.321 128.495 1.00 23.43 77 PRO A CA 1
ATOM 601 C C . PRO A 1 77 ? 16.403 10.035 127.081 1.00 22.99 77 PRO A C 1
ATOM 602 O O . PRO A 1 77 ? 16.889 10.935 126.402 1.00 23.04 77 PRO A O 1
ATOM 606 N N . LEU A 1 78 ? 16.259 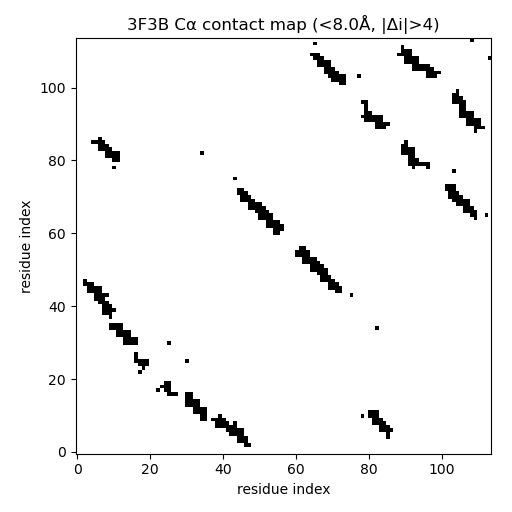8.796 126.637 1.00 24.33 78 LEU A N 1
ATOM 607 C CA . LEU A 1 78 ? 16.696 8.411 125.302 1.00 26.10 78 LEU A CA 1
ATOM 608 C C . LEU A 1 78 ? 15.932 9.166 124.205 1.00 25.18 78 LEU A C 1
ATOM 609 O O . LEU A 1 78 ? 16.472 9.435 123.131 1.00 25.11 78 LEU A O 1
ATOM 614 N N . SER A 1 79 ? 14.681 9.513 124.484 1.00 24.40 79 SER A N 1
ATOM 615 C CA . SER A 1 79 ? 13.851 10.234 123.526 1.00 25.39 79 SER A CA 1
ATOM 616 C C . SER A 1 79 ? 14.342 11.659 123.283 1.00 25.36 79 SER A C 1
ATOM 617 O O . SER A 1 79 ? 13.937 12.306 122.315 1.00 25.95 79 SER A O 1
ATOM 620 N N . ALA A 1 80 ? 15.205 12.151 124.162 1.00 24.23 80 ALA A N 1
ATOM 621 C CA . ALA A 1 80 ? 15.736 13.504 124.026 1.00 23.75 80 ALA A CA 1
ATOM 622 C C . ALA A 1 80 ? 16.767 13.637 122.894 1.00 23.20 80 ALA A C 1
ATOM 623 O O . ALA A 1 80 ? 17.539 12.718 122.637 1.00 22.02 80 ALA A O 1
ATOM 625 N N . ASP A 1 81 ? 16.766 14.793 122.229 1.00 22.66 81 ASP A N 1
ATOM 626 C CA . ASP A 1 81 ? 17.695 15.093 121.129 1.00 22.94 81 ASP A CA 1
ATOM 627 C C . ASP A 1 81 ? 18.940 15.728 121.749 1.00 21.23 81 ASP A C 1
ATOM 628 O O . ASP A 1 81 ? 18.961 16.928 122.028 1.00 21.31 81 ASP A O 1
ATOM 633 N N . ILE A 1 82 ? 19.971 14.920 121.966 1.00 20.21 82 ILE A N 1
ATOM 634 C CA . ILE A 1 82 ? 21.210 15.395 122.576 1.00 18.03 82 ILE A CA 1
ATOM 635 C C . ILE A 1 82 ? 22.333 15.447 121.552 1.00 18.12 82 ILE A C 1
ATOM 636 O O . ILE A 1 82 ? 22.583 14.471 120.848 1.00 17.09 82 ILE A O 1
ATOM 641 N N . ARG A 1 83 ? 23.006 16.589 121.477 1.00 18.73 83 ARG A N 1
ATOM 642 C CA . ARG A 1 83 ? 24.106 16.779 120.535 1.00 19.21 83 ARG A CA 1
ATOM 643 C C . ARG A 1 83 ? 25.278 17.430 121.254 1.00 20.48 83 ARG A C 1
ATOM 644 O O . ARG A 1 83 ? 25.084 18.245 122.142 1.00 20.98 83 ARG A O 1
ATOM 652 N N . VAL A 1 84 ? 26.500 17.078 120.880 1.00 24.06 84 VAL A N 1
ATOM 653 C CA . VAL A 1 84 ? 27.638 17.692 121.540 1.00 24.21 84 VAL A CA 1
ATOM 654 C C . VAL A 1 84 ? 27.702 19.160 121.118 1.00 22.06 84 VAL A C 1
ATOM 655 O O . VAL A 1 84 ? 27.274 19.529 120.020 1.00 19.06 84 VAL A O 1
ATOM 659 N N . ASN A 1 85 ? 28.217 19.987 122.021 1.00 20.21 85 ASN A N 1
ATOM 660 C CA . ASN A 1 85 ? 28.326 21.419 121.815 1.00 18.94 85 ASN A CA 1
ATOM 661 C C . ASN A 1 85 ? 26.963 22.046 122.048 1.00 18.02 85 ASN A C 1
ATOM 662 O O . ASN A 1 85 ? 26.750 23.225 121.764 1.00 18.00 85 ASN A O 1
ATOM 667 N N . ASP A 1 86 ? 26.034 21.246 122.561 1.00 15.22 86 ASP A N 1
ATOM 668 C CA . ASP A 1 86 ? 24.711 21.753 122.887 1.00 15.79 86 ASP A CA 1
ATOM 669 C C . ASP A 1 86 ? 24.914 22.685 124.062 1.00 16.70 86 ASP A C 1
ATOM 670 O O . ASP A 1 86 ? 25.835 22.480 124.859 1.00 17.60 86 ASP A O 1
ATOM 675 N N . LYS A 1 87 ? 24.066 23.699 124.179 1.00 17.98 87 LYS A N 1
ATOM 676 C CA . LYS A 1 87 ? 24.139 24.595 125.325 1.00 17.76 87 LYS A CA 1
ATOM 677 C C . LYS A 1 87 ? 22.914 24.272 126.168 1.00 17.91 87 LYS A C 1
ATOM 678 O O . LYS A 1 87 ? 21.790 24.289 125.663 1.00 18.62 87 LYS A O 1
ATOM 684 N N . ILE A 1 88 ? 23.118 23.942 127.435 1.00 16.94 88 ILE A N 1
ATOM 685 C CA . ILE A 1 88 ? 21.977 23.657 128.285 1.00 18.39 88 ILE A CA 1
ATOM 686 C C . ILE A 1 88 ? 21.933 24.705 129.385 1.00 20.67 88 ILE A C 1
ATOM 687 O O . ILE A 1 88 ? 22.971 25.133 129.897 1.00 19.48 88 ILE A O 1
ATOM 692 N N . ILE A 1 89 ? 20.721 25.131 129.721 1.00 22.31 89 ILE A N 1
ATOM 693 C CA . ILE A 1 89 ? 20.511 26.127 130.756 1.00 22.55 89 ILE A CA 1
ATOM 694 C C . ILE A 1 89 ? 19.832 25.446 131.940 1.00 24.56 89 ILE A C 1
ATOM 695 O O . ILE A 1 89 ? 18.708 24.953 131.820 1.00 24.60 89 ILE A O 1
ATOM 700 N N . TRP A 1 90 ? 20.526 25.405 133.073 1.00 25.37 90 TRP A N 1
ATOM 701 C CA . TRP A 1 90 ? 19.988 24.808 134.285 1.00 26.51 90 TRP A CA 1
ATOM 702 C C . TRP A 1 90 ? 20.136 25.835 135.393 1.00 29.22 90 TRP A C 1
ATOM 703 O O . TRP A 1 90 ? 21.248 26.265 135.705 1.00 29.49 90 TRP A O 1
ATOM 714 N N . GLU A 1 91 ? 19.007 26.239 135.969 1.00 30.34 91 GLU A N 1
ATOM 715 C CA . GLU A 1 91 ? 18.987 27.230 137.040 1.00 32.02 91 GLU A CA 1
ATOM 716 C C . GLU A 1 91 ? 19.748 28.500 136.687 1.00 32.52 91 GLU A C 1
ATOM 717 O O . GLU A 1 91 ? 20.567 28.993 137.461 1.00 33.29 91 GLU A O 1
ATOM 723 N N . ASN A 1 92 ? 19.468 29.022 135.500 1.00 33.01 92 ASN A N 1
ATOM 724 C CA . ASN A 1 92 ? 20.089 30.248 135.017 1.00 34.22 92 ASN A CA 1
ATOM 725 C C . ASN A 1 92 ? 21.565 30.189 134.664 1.00 33.17 92 ASN A C 1
ATOM 726 O O . ASN A 1 92 ? 22.185 31.227 134.440 1.00 33.86 92 ASN A O 1
ATOM 731 N N . HIS A 1 93 ? 22.150 29.004 134.624 1.00 32.25 93 HIS A N 1
ATOM 732 C CA . HIS A 1 93 ? 23.553 28.935 134.246 1.00 32.67 93 HIS A CA 1
ATOM 733 C C . HIS A 1 93 ? 23.721 28.167 132.948 1.00 29.98 93 HIS A C 1
ATOM 734 O O . HIS A 1 93 ? 22.948 27.254 132.646 1.00 27.79 93 HIS A O 1
ATOM 741 N N . LYS A 1 94 ? 24.734 28.560 132.184 1.00 27.98 94 LYS A N 1
ATOM 742 C CA . LYS A 1 94 ? 25.043 27.944 130.903 1.00 27.17 94 LYS A CA 1
ATOM 743 C C . LYS A 1 94 ? 26.046 26.793 131.020 1.00 26.40 94 LYS A C 1
ATOM 744 O O . LYS A 1 94 ? 27.019 26.866 131.771 1.00 26.92 94 LYS A O 1
ATOM 750 N N . TYR A 1 95 ? 25.795 25.728 130.269 1.00 24.77 95 TYR A N 1
ATOM 751 C CA . TYR A 1 95 ? 26.674 24.564 130.256 1.00 23.40 95 TYR A CA 1
ATOM 752 C C . TYR A 1 95 ? 26.780 24.090 128.815 1.00 22.66 95 TYR A C 1
ATOM 753 O O . TYR A 1 95 ? 25.830 24.224 128.035 1.00 21.42 95 TYR A O 1
ATOM 762 N N . ILE A 1 96 ? 27.941 23.560 128.455 1.00 20.91 96 ILE A N 1
ATOM 763 C CA . ILE A 1 96 ? 28.138 23.047 127.111 1.00 20.29 96 ILE A CA 1
ATOM 764 C C . ILE A 1 96 ? 28.444 21.566 127.217 1.00 21.13 96 ILE A C 1
ATOM 765 O O . ILE A 1 96 ? 29.211 21.160 128.084 1.00 19.48 96 ILE A O 1
ATOM 770 N N . LEU A 1 97 ? 27.830 20.760 126.356 1.00 21.05 97 LEU A N 1
ATOM 771 C CA . LEU A 1 97 ? 28.095 19.324 126.358 1.00 22.89 97 LEU A CA 1
ATOM 772 C C . LEU A 1 97 ? 29.439 19.141 125.648 1.00 25.28 97 LEU A C 1
ATOM 773 O O . LEU A 1 97 ? 29.571 19.447 124.470 1.00 24.83 97 LEU A O 1
ATOM 778 N N . LYS A 1 98 ? 30.439 18.645 126.370 1.00 30.03 98 LYS A N 1
ATOM 779 C CA . LYS A 1 98 ? 31.773 18.504 125.798 1.00 35.57 98 LYS A CA 1
ATOM 780 C C . LYS A 1 98 ? 32.148 17.140 125.263 1.00 36.59 98 LYS A C 1
ATOM 781 O O . LYS A 1 98 ? 32.022 16.876 124.067 1.00 36.93 98 LYS A O 1
ATOM 787 N N . LEU A 1 99 ? 32.645 16.281 126.143 1.00 38.45 99 LEU A N 1
ATOM 788 C CA . LEU A 1 99 ? 33.053 14.947 125.727 1.00 38.61 99 LEU A CA 1
ATOM 789 C C . LEU A 1 99 ? 31.909 14.264 124.987 1.00 37.74 99 LEU A C 1
ATOM 790 O O . LEU A 1 99 ? 30.762 14.721 125.049 1.00 36.99 99 LEU A O 1
ATOM 795 N N . PRO A 1 100 ? 32.210 13.172 124.262 1.00 34.53 100 PRO A N 1
ATOM 796 C CA . PRO A 1 100 ? 31.212 12.415 123.502 1.00 32.45 100 PRO A CA 1
ATOM 797 C C . PRO A 1 100 ? 30.109 11.905 124.411 1.00 31.05 100 PRO A C 1
ATOM 798 O O . PRO A 1 100 ? 30.326 11.724 125.612 1.00 30.30 100 PRO A O 1
ATOM 802 N N . LYS A 1 101 ? 28.929 11.683 123.840 1.00 28.22 101 LYS A N 1
ATOM 803 C CA . LYS A 1 101 ? 27.809 11.164 124.606 1.00 27.60 101 LYS A CA 1
ATOM 804 C C . LYS A 1 101 ? 27.748 9.663 124.365 1.00 26.88 101 LYS A C 1
ATOM 805 O O . LYS A 1 101 ? 28.451 9.139 123.504 1.00 25.75 101 LYS A O 1
ATOM 811 N N . ARG A 1 102 ? 26.915 8.968 125.126 1.00 27.96 102 ARG A N 1
ATOM 812 C CA . ARG A 1 102 ? 26.779 7.526 124.957 1.00 29.27 102 ARG A CA 1
ATOM 813 C C . ARG A 1 102 ? 25.552 7.001 125.673 1.00 28.16 102 ARG A C 1
ATOM 814 O O . ARG A 1 102 ? 24.964 7.690 126.505 1.00 26.81 102 ARG A O 1
ATOM 822 N N . ILE A 1 103 ? 25.170 5.776 125.331 1.00 27.62 103 ILE A N 1
ATOM 823 C CA . ILE A 1 103 ? 24.004 5.135 125.913 1.00 27.80 103 ILE A CA 1
ATOM 824 C C . ILE A 1 103 ? 24.364 4.127 126.998 1.00 29.54 103 ILE A C 1
ATOM 825 O O . ILE A 1 103 ? 25.188 3.234 126.796 1.00 29.24 103 ILE A O 1
ATOM 830 N N . ARG A 1 104 ? 23.739 4.294 128.156 1.00 32.49 104 ARG A N 1
ATOM 831 C CA . ARG A 1 104 ? 23.932 3.404 129.289 1.00 34.76 104 ARG A CA 1
ATOM 832 C C . ARG A 1 104 ? 22.656 3.496 130.120 1.00 34.27 104 ARG A C 1
ATOM 833 O O . ARG A 1 104 ? 22.175 4.593 130.418 1.00 32.50 104 ARG A O 1
ATOM 841 N N . HIS A 1 105 ? 22.099 2.341 130.467 1.00 34.96 105 HIS A N 1
ATOM 842 C CA . HIS A 1 105 ? 20.874 2.281 131.258 1.00 36.14 105 HIS A CA 1
ATOM 843 C C . HIS A 1 105 ? 19.723 2.981 130.559 1.00 35.58 105 HIS A C 1
ATOM 844 O O . HIS A 1 105 ? 18.918 3.647 131.206 1.00 35.43 105 HIS A O 1
ATOM 851 N N . HIS A 1 106 ? 19.659 2.838 129.239 1.00 34.57 106 HIS A N 1
ATOM 852 C CA . HIS A 1 106 ? 18.591 3.431 128.438 1.00 35.38 106 HIS A CA 1
ATOM 853 C C . HIS A 1 106 ? 18.563 4.961 128.506 1.00 32.67 106 HIS A C 1
ATOM 854 O O . HIS A 1 106 ? 17.525 5.584 128.282 1.00 32.83 106 HIS A O 1
ATOM 861 N N . HIS A 1 107 ? 19.707 5.564 128.801 1.00 28.77 107 HIS A N 1
ATOM 862 C CA . HIS A 1 107 ? 19.790 7.016 128.898 1.00 26.08 107 HIS A CA 1
ATOM 863 C C . HIS A 1 107 ? 20.948 7.561 128.076 1.00 25.75 107 HIS A C 1
ATOM 864 O O . HIS A 1 107 ? 21.901 6.832 127.778 1.00 25.23 107 HIS A O 1
ATOM 871 N N . TRP A 1 108 ? 20.865 8.835 127.696 1.00 21.47 108 TRP A N 1
ATOM 872 C CA . TRP A 1 108 ? 21.981 9.451 126.995 1.00 19.98 108 TRP A CA 1
ATOM 873 C C . TRP A 1 108 ? 22.840 9.965 128.135 1.00 18.81 108 TRP A C 1
ATOM 874 O O . TRP A 1 108 ? 22.336 10.613 129.053 1.00 18.48 108 TRP A O 1
ATOM 885 N N . GLU A 1 109 ? 24.125 9.656 128.108 1.00 19.00 109 GLU A N 1
ATOM 886 C CA . GLU A 1 109 ? 25.022 10.151 129.143 1.00 18.60 109 GLU A CA 1
ATOM 887 C C . GLU A 1 109 ? 26.019 11.060 128.456 1.00 16.35 109 GLU A C 1
ATOM 888 O O . GLU A 1 109 ? 26.569 10.708 127.418 1.00 18.18 109 GLU A O 1
ATOM 894 N N . VAL A 1 110 ? 26.259 12.227 129.032 1.00 15.07 110 VAL A N 1
ATOM 895 C CA . VAL A 1 110 ? 27.185 13.162 128.425 1.00 13.35 110 VAL A CA 1
ATOM 896 C C . VAL A 1 110 ? 27.640 14.163 129.465 1.00 14.10 110 VAL A C 1
ATOM 897 O O . VAL A 1 110 ? 26.864 14.546 130.333 1.00 13.08 110 VAL A O 1
ATOM 901 N N . VAL A 1 111 ? 28.898 14.584 129.373 1.00 14.58 111 VAL A N 1
ATOM 902 C CA . VAL A 1 111 ? 29.463 15.545 130.306 1.00 16.66 111 VAL A CA 1
ATOM 903 C C . VAL A 1 111 ? 29.113 16.978 129.918 1.00 18.53 111 VAL A C 1
ATOM 904 O O . VAL A 1 111 ? 29.217 17.369 128.748 1.00 18.29 111 VAL A O 1
ATOM 908 N N . ALA A 1 112 ? 28.678 17.755 130.907 1.00 18.75 112 ALA A N 1
ATOM 909 C CA . ALA A 1 112 ? 28.346 19.158 130.693 1.00 18.80 112 ALA A CA 1
ATOM 910 C C . ALA A 1 112 ? 29.427 19.969 131.423 1.00 19.70 112 ALA A C 1
ATOM 911 O O . ALA A 1 112 ? 29.858 19.584 132.509 1.00 19.76 112 ALA A O 1
ATOM 913 N N . VAL A 1 113 ? 29.879 21.072 130.831 1.00 19.88 113 VAL A N 1
ATOM 914 C CA . VAL A 1 113 ? 30.908 21.880 131.469 1.00 22.95 113 VAL A CA 1
ATOM 915 C C . VAL A 1 113 ? 30.519 23.357 131.515 1.00 24.83 113 VAL A C 1
ATOM 916 O O . VAL A 1 113 ? 30.009 23.908 130.539 1.00 22.56 113 VAL A O 1
ATOM 920 N N . ARG A 1 114 ? 30.764 23.979 132.668 1.00 29.24 114 ARG A N 1
ATOM 921 C CA . ARG A 1 114 ? 30.476 25.394 132.904 1.00 33.73 114 ARG A CA 1
ATOM 922 C C . ARG A 1 114 ? 30.905 26.223 131.699 1.00 37.41 114 ARG A C 1
ATOM 923 O O . ARG A 1 114 ? 32.080 26.269 131.347 1.00 36.19 114 ARG A O 1
ATOM 931 N N . ASP A 1 115 ? 29.937 26.8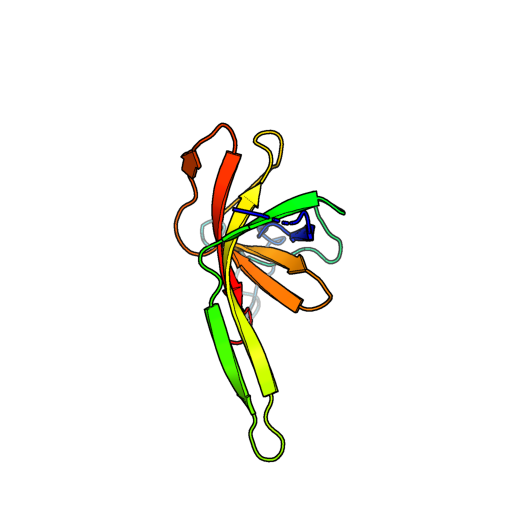79 131.073 1.00 42.58 115 ASP A N 1
ATOM 932 C CA . ASP A 1 115 ? 30.189 27.685 129.887 1.00 48.17 115 ASP A CA 1
ATOM 933 C C . ASP A 1 115 ? 31.373 28.637 130.006 1.00 52.47 115 ASP A C 1
ATOM 934 O O . ASP A 1 115 ? 32.325 28.545 129.230 1.00 53.11 115 ASP A O 1
ATOM 939 N N . GLU A 1 116 ? 31.324 29.546 130.975 1.00 57.31 116 GLU A N 1
ATOM 940 C CA . GLU A 1 116 ? 32.396 30.526 131.140 1.00 62.69 116 GLU A CA 1
ATOM 941 C C . GLU A 1 116 ? 33.760 30.031 131.604 1.00 64.33 116 GLU A C 1
ATOM 942 O O . GLU A 1 116 ? 34.626 30.840 131.937 1.00 65.10 116 GLU A O 1
ATOM 948 N N . SER A 1 117 ? 33.962 28.717 131.626 1.00 66.49 117 SER A N 1
ATOM 949 C CA . SER A 1 117 ? 35.254 28.170 132.028 1.00 68.36 117 SER A CA 1
ATOM 950 C C . SER A 1 117 ? 35.935 27.629 130.778 1.00 69.58 117 SER A C 1
ATOM 951 O O . SER A 1 117 ? 37.039 27.088 130.841 1.00 69.39 117 SER A O 1
ATOM 954 N N . LEU A 1 118 ? 35.255 27.777 129.642 1.00 71.15 118 LEU A N 1
ATOM 955 C CA . LEU A 1 118 ? 35.777 27.327 128.354 1.00 72.49 118 LEU A CA 1
ATOM 956 C C . LEU A 1 118 ? 36.738 28.364 127.781 1.00 73.13 118 LEU A C 1
ATOM 957 O O . LEU A 1 118 ? 36.942 29.406 128.441 1.00 73.76 118 LEU A O 1
#

Solvent-accessible surface area: 8196 Å² total

CATH classification: 2.40.10.370

B-factor: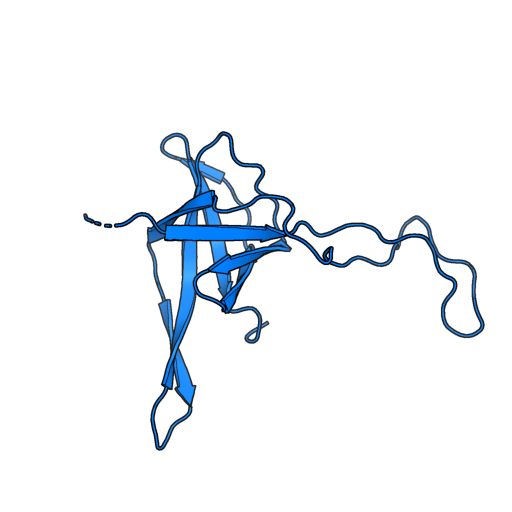 mean 36.26, std 19.59, range [5.89, 92.95]

Nearest PDB structures (foldseek):
  3f3b-assembly1_A  TM=1.002E+00  e=1.528E-21  Bacillus subtilis
  8hdr-assembly1_A  TM=6.073E-01  e=4.085E-03  uncultured cyanophage
  8k37-assembly1_M  TM=5.746E-01  e=5.112E-02  Escherichia phage Lambda
  8gtf-assembly1_M  TM=6.367E-01  e=9.122E-02  Dinoroseobacter phage vB_DshS-R4C
  3gs9-assembly1_A  TM=4.702E-01  e=4.199E-01  Listeria monocytogenes EGD-e

InterPro domains:
  IPR024556 Protein of unknown function DUF3599 [PF12206] (1-116)
  IPR038667 XkdH-like superfamily [G3DSA:2.40.10.370] (1-118)

Radius of gyration: 16.77 Å; Cα contacts (8 Å, |Δi|>4): 234; chains: 1; bounding box: 25×41×50 Å

Foldseek 3Di:
DADKFWKFKWDKDFDDWFQPDVRDGGDPVDGDIDTDPDGPGGRFIKDWDPWAKDWPDVPPTDIDTFKTKIWGALPDDDDFQMWMATPNFTWGFHDDWDDDPNTIITMIGGPVVD

Organism: Bacillus subtilis (strain 168) (NCBI:txid224308)

Secondary structure (DSSP, 8-state):
----EEEEEE--EEEPP--BTTTBPPPTTSPEEE--SS-SEEEEEEEEEEEEEEEEETTTTEEEEEEEEEEEETTS---TT-EEEETTEEEEE-SPPEEETTEEEEEEEEGGG-